Protein AF-A0A3P7J027-F1 (afdb_monomer_lite)

InterPro domains:
  IPR000242 Tyrosine-specific protein phosphatase, PTPase domain [PF00102] (81-120)
  IPR029021 Protein-tyrosine phosphatase-like [SSF52799] (45-123)

Foldseek 3Di:
DCVVPPCDQPDPVSVVVVVVVVVCCVVQPDPDDDPVCVVVVVVQQQDADPVRDGVVRVNVVVVPDQPDVVGDDDDPAWDACDDPPGRRFWIWGWDLDDDPVVVVVCVVQVFDDWDFDDDDSRGTGTTITTGDDDPDD

Radius of gyration: 21.16 Å; chains: 1; bounding box: 53×35×64 Å

Sequence (137 aa):
MRRQREKLVQTVEQYMLCHEAVRQLIRHGITRVHADLFQRYLNYLGEENVNGKTRMQMQYEDLCECHHNPSCTPPTEYITLPGYHRPDEYIVANWAKECSELWQLIWNQNCQTVVLLGTDTRDSLVLLGEQLKSNGR

Secondary structure (DSSP, 8-state):
-TTTSTTSS-SHHHHHHHHHHHHHHHHH------GGGHHHHHHHHH-B-TTS-BHHHHHHHHHH----SSPPPPPSSEEEE--SS-SS-EEEEEESS--HHHHHHHHHTTEEEEEEE---TTS-EEEEEEEPP----

Structure (mmCIF, N/CA/C/O backbone):
data_AF-A0A3P7J027-F1
#
_entry.id   AF-A0A3P7J027-F1
#
loop_
_atom_site.group_PDB
_atom_site.id
_atom_site.type_symbol
_atom_site.label_atom_id
_atom_site.label_alt_id
_atom_site.label_comp_id
_atom_site.label_asym_id
_atom_site.label_entity_id
_atom_site.label_seq_id
_atom_site.pdbx_PDB_ins_code
_atom_site.Cartn_x
_atom_site.Cartn_y
_atom_site.Cartn_z
_atom_site.occupancy
_atom_site.B_iso_or_equiv
_atom_site.auth_seq_id
_atom_site.auth_comp_id
_atom_site.auth_asym_id
_atom_site.auth_atom_id
_atom_site.pdbx_PDB_model_num
ATOM 1 N N . MET A 1 1 ? -7.528 1.484 -34.423 1.00 80.38 1 MET A N 1
ATOM 2 C CA . MET A 1 1 ? -8.570 1.128 -33.436 1.00 80.38 1 MET A CA 1
ATOM 3 C C . MET A 1 1 ? -9.983 1.337 -33.984 1.00 80.38 1 MET A C 1
ATOM 5 O O . MET A 1 1 ? -10.505 0.402 -34.571 1.00 80.38 1 MET A O 1
ATOM 9 N N . ARG A 1 2 ? -10.594 2.534 -33.910 1.00 86.94 2 ARG A N 1
ATOM 10 C CA . ARG A 1 2 ? -12.015 2.717 -34.300 1.00 86.94 2 ARG A CA 1
ATOM 11 C C . ARG A 1 2 ? -12.342 2.479 -35.782 1.00 86.94 2 ARG A C 1
ATOM 13 O O . ARG A 1 2 ? -13.466 2.129 -36.097 1.00 86.94 2 ARG A O 1
ATOM 20 N N . ARG A 1 3 ? -11.351 2.593 -36.677 1.00 86.19 3 ARG A N 1
ATOM 21 C CA . ARG A 1 3 ? -11.491 2.219 -38.101 1.00 86.19 3 ARG A CA 1
ATOM 22 C C . ARG A 1 3 ? -11.659 0.707 -38.327 1.00 86.19 3 ARG A C 1
ATOM 24 O O . ARG A 1 3 ? -12.124 0.319 -39.382 1.00 86.19 3 ARG A O 1
ATOM 31 N N . GLN A 1 4 ? -11.242 -0.128 -37.371 1.00 87.50 4 GLN A N 1
ATOM 32 C CA . GLN A 1 4 ? -11.300 -1.596 -37.462 1.00 87.50 4 GLN A CA 1
ATOM 33 C C . GLN A 1 4 ? -12.437 -2.189 -36.616 1.00 87.50 4 GLN A C 1
ATOM 35 O O . GLN A 1 4 ? -12.935 -3.263 -36.930 1.00 87.50 4 GLN A O 1
ATOM 40 N N . ARG A 1 5 ? -12.847 -1.501 -35.541 1.00 90.06 5 ARG A N 1
ATOM 41 C CA . ARG A 1 5 ? -13.975 -1.892 -34.690 1.00 90.06 5 ARG A CA 1
ATOM 42 C C . ARG A 1 5 ? -14.666 -0.651 -34.147 1.00 90.06 5 ARG A C 1
ATOM 44 O O . ARG A 1 5 ? -14.055 0.132 -33.415 1.00 90.06 5 ARG A O 1
ATOM 51 N N . GLU A 1 6 ? -15.935 -0.487 -34.494 1.00 87.69 6 GLU A N 1
ATOM 52 C CA . GLU A 1 6 ? -16.731 0.631 -34.002 1.00 87.69 6 GLU A CA 1
ATOM 53 C C . GLU A 1 6 ? -16.868 0.602 -32.475 1.00 87.69 6 GLU A C 1
ATOM 55 O O . GLU A 1 6 ? -16.863 -0.456 -31.842 1.00 87.69 6 GLU A O 1
ATOM 60 N N . LYS A 1 7 ? -16.994 1.797 -31.885 1.00 85.25 7 LYS A N 1
ATOM 61 C CA . LYS A 1 7 ? -17.244 2.008 -30.451 1.00 85.25 7 LYS A CA 1
ATOM 62 C C . LYS A 1 7 ? -16.189 1.397 -29.509 1.00 85.25 7 LYS A C 1
ATOM 64 O O . LYS A 1 7 ? -16.508 0.985 -28.398 1.00 85.25 7 LYS A O 1
ATOM 69 N N . LEU A 1 8 ? -14.922 1.350 -29.923 1.00 88.19 8 LEU A N 1
ATOM 70 C CA . LEU A 1 8 ? -13.812 1.042 -29.016 1.00 88.19 8 LEU A CA 1
ATOM 71 C C . LEU A 1 8 ? -13.441 2.289 -28.188 1.00 88.19 8 LEU A C 1
ATOM 73 O O . LEU A 1 8 ? -13.205 3.345 -28.786 1.00 88.19 8 LEU A O 1
ATOM 77 N N . VAL A 1 9 ? -13.391 2.144 -26.851 1.00 88.38 9 VAL A N 1
ATOM 78 C CA . VAL A 1 9 ? -13.248 3.220 -25.838 1.00 88.38 9 VAL A CA 1
ATOM 79 C C . VAL A 1 9 ? -14.358 4.258 -25.997 1.00 88.38 9 VAL A C 1
ATOM 81 O O . VAL A 1 9 ? -14.239 5.174 -26.803 1.00 88.38 9 VAL A O 1
ATOM 84 N N . GLN A 1 10 ? -15.480 4.073 -25.307 1.00 90.69 10 GLN A N 1
ATOM 85 C CA . GLN A 1 10 ? -16.722 4.815 -25.574 1.00 90.69 10 GLN A CA 1
ATOM 86 C C . GLN A 1 10 ? -16.896 6.044 -24.691 1.00 90.69 10 GLN A C 1
ATOM 88 O O . GLN A 1 10 ? -17.590 6.974 -25.094 1.00 90.69 10 GLN A O 1
ATOM 93 N N . THR A 1 11 ? -16.271 6.050 -23.517 1.00 95.38 11 THR A N 1
ATOM 94 C CA . THR A 1 11 ? -16.440 7.121 -22.537 1.00 95.38 11 THR A CA 1
ATOM 95 C C . THR A 1 11 ? -15.142 7.895 -22.343 1.00 95.38 11 THR A C 1
ATOM 97 O O . THR A 1 11 ? -14.048 7.401 -22.645 1.00 95.38 11 THR A O 1
ATOM 100 N N . VAL A 1 12 ? -15.262 9.130 -21.854 1.00 94.44 12 VAL A N 1
ATOM 101 C CA . VAL A 1 12 ? -14.098 9.969 -21.543 1.00 94.44 12 VAL A CA 1
ATOM 102 C C . VAL A 1 12 ? -13.287 9.321 -20.421 1.00 94.44 12 VAL A C 1
ATOM 104 O O . VAL A 1 12 ? -12.064 9.291 -20.495 1.00 94.44 12 VAL A O 1
ATOM 107 N N . GLU A 1 13 ? -13.949 8.699 -19.448 1.00 95.62 13 GLU A N 1
ATOM 108 C CA . GLU A 1 13 ? -13.330 8.006 -18.313 1.00 95.62 13 GLU A CA 1
ATOM 109 C C . GLU A 1 13 ? -12.455 6.840 -18.770 1.00 95.62 13 GLU A C 1
ATOM 111 O O . GLU A 1 13 ? -11.333 6.692 -18.297 1.00 95.62 13 GLU A O 1
ATOM 116 N N . GLN A 1 14 ? -12.915 6.050 -19.743 1.00 94.81 14 GLN A N 1
ATOM 117 C CA . GLN A 1 14 ? -12.108 4.968 -20.313 1.00 94.81 14 GLN A CA 1
ATOM 118 C C . GLN A 1 14 ? -10.866 5.504 -21.033 1.00 94.81 14 GLN A C 1
ATOM 120 O O . GLN A 1 14 ? -9.789 4.920 -20.933 1.00 94.81 14 GLN A O 1
ATOM 125 N N . TYR A 1 15 ? -11.000 6.620 -21.755 1.00 94.75 15 TYR A N 1
ATOM 126 C CA . TYR A 1 15 ? -9.867 7.260 -22.421 1.00 94.75 15 TYR A CA 1
ATOM 127 C C . TYR A 1 15 ? -8.858 7.814 -21.405 1.00 94.75 15 TYR A C 1
ATOM 129 O O . TYR A 1 15 ? -7.656 7.586 -21.557 1.00 94.75 15 TYR A O 1
ATOM 137 N N . MET A 1 16 ? -9.342 8.473 -20.347 1.00 94.69 16 MET A N 1
ATOM 138 C CA . MET A 1 16 ? -8.519 8.954 -19.233 1.00 94.69 16 MET A CA 1
ATOM 139 C C . MET A 1 16 ? -7.790 7.800 -18.540 1.00 94.69 16 MET A C 1
ATOM 141 O O . MET A 1 16 ? -6.585 7.896 -18.328 1.00 94.69 16 MET A O 1
ATOM 145 N N . LEU A 1 17 ? -8.476 6.682 -18.280 1.00 95.25 17 LEU A N 1
ATOM 146 C CA . LEU A 1 17 ? -7.880 5.487 -17.676 1.00 95.25 17 LEU A CA 1
ATOM 147 C C . LEU A 1 17 ? -6.724 4.930 -18.516 1.00 95.25 17 LEU A C 1
ATOM 149 O O . LEU A 1 17 ? -5.683 4.575 -17.969 1.00 95.25 17 LEU A O 1
ATOM 153 N N . CYS A 1 18 ? -6.873 4.865 -19.843 1.00 96.38 18 CYS A N 1
ATOM 154 C CA . CYS A 1 18 ? -5.792 4.406 -20.717 1.00 96.38 18 CYS A CA 1
ATOM 155 C C . CYS A 1 18 ? -4.561 5.319 -20.647 1.00 96.38 18 CYS A C 1
ATOM 157 O O . CYS A 1 18 ? -3.438 4.821 -20.569 1.00 96.38 18 CYS A O 1
ATOM 159 N N . HIS A 1 19 ? -4.762 6.640 -20.675 1.00 95.62 19 HIS A N 1
ATOM 160 C CA . HIS A 1 19 ? -3.663 7.603 -20.548 1.00 95.62 19 HIS A CA 1
ATOM 161 C C . HIS A 1 19 ? -2.983 7.510 -19.187 1.00 95.62 19 HIS A C 1
ATOM 163 O O . HIS A 1 19 ? -1.756 7.488 -19.125 1.00 95.62 19 HIS A O 1
ATOM 169 N N . GLU A 1 20 ? -3.764 7.381 -18.117 1.00 94.00 20 GLU A N 1
ATOM 170 C CA . GLU A 1 20 ? -3.237 7.265 -16.761 1.00 94.00 20 GLU A CA 1
ATOM 171 C C . GLU A 1 20 ? -2.428 5.976 -16.569 1.00 94.00 20 GLU A C 1
ATOM 173 O O . GLU A 1 20 ? -1.316 6.026 -16.048 1.00 94.00 20 GLU A O 1
ATOM 178 N N . ALA A 1 21 ? -2.908 4.840 -17.084 1.00 94.69 21 ALA A N 1
ATOM 179 C CA . ALA A 1 21 ? -2.167 3.579 -17.037 1.00 94.69 21 ALA A CA 1
ATOM 180 C C . ALA A 1 21 ? -0.813 3.667 -17.769 1.00 94.69 21 ALA A C 1
ATOM 182 O O . ALA A 1 21 ? 0.205 3.196 -17.260 1.00 94.69 21 ALA A O 1
ATOM 183 N N . VAL A 1 22 ? -0.774 4.302 -18.948 1.00 96.06 22 VAL A N 1
ATOM 184 C CA . VAL A 1 22 ? 0.479 4.514 -19.696 1.00 96.06 22 VAL A CA 1
ATOM 185 C C . VAL A 1 22 ? 1.406 5.472 -18.947 1.00 96.06 22 VAL A C 1
ATOM 187 O O . VAL A 1 22 ? 2.603 5.205 -18.845 1.00 96.06 22 VAL A O 1
ATOM 190 N N . ARG A 1 23 ? 0.867 6.562 -18.389 1.00 93.38 23 ARG A N 1
ATOM 191 C CA . ARG A 1 23 ? 1.631 7.532 -17.596 1.00 93.38 23 ARG A CA 1
ATOM 192 C C . ARG A 1 23 ? 2.278 6.869 -1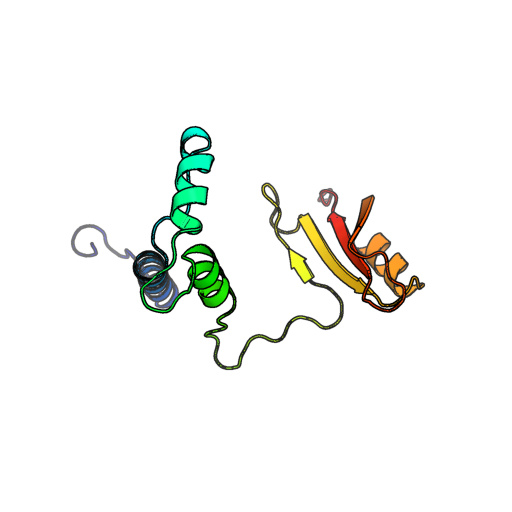6.377 1.00 93.38 23 ARG A C 1
ATOM 194 O O . ARG A 1 23 ? 3.467 7.081 -16.147 1.00 93.38 23 ARG A O 1
ATOM 201 N N . GLN A 1 24 ? 1.532 6.038 -15.647 1.00 91.31 24 GLN A N 1
ATOM 202 C CA . GLN A 1 24 ? 2.049 5.281 -14.503 1.00 91.31 24 GLN A CA 1
ATOM 203 C C . GLN A 1 24 ? 3.131 4.280 -14.919 1.00 91.31 24 GLN A C 1
ATOM 205 O O . GLN A 1 24 ? 4.172 4.213 -14.270 1.00 91.31 24 GLN A O 1
ATOM 210 N N . LEU A 1 25 ? 2.945 3.554 -16.027 1.00 94.25 25 LEU A N 1
ATOM 211 C CA . LEU A 1 25 ? 3.959 2.616 -16.518 1.00 94.25 25 LEU A CA 1
ATOM 212 C C . LEU A 1 25 ? 5.262 3.325 -16.917 1.00 94.25 25 LEU A C 1
ATOM 214 O O . LEU A 1 25 ? 6.342 2.821 -16.621 1.00 94.25 25 LEU A O 1
ATOM 218 N N . ILE A 1 26 ? 5.175 4.490 -17.569 1.00 94.12 26 ILE A N 1
ATOM 219 C CA . ILE A 1 26 ? 6.355 5.294 -17.927 1.00 94.12 26 ILE A CA 1
ATOM 220 C C . ILE A 1 26 ? 7.059 5.816 -16.671 1.00 94.12 26 ILE A C 1
ATOM 222 O O . ILE A 1 26 ? 8.287 5.807 -16.619 1.00 94.12 26 ILE A O 1
ATOM 226 N N . ARG A 1 27 ? 6.295 6.272 -15.671 1.00 89.38 27 ARG A N 1
ATOM 227 C CA . ARG A 1 27 ? 6.844 6.852 -14.440 1.00 89.38 27 ARG A CA 1
ATOM 228 C C . ARG A 1 27 ? 7.506 5.804 -13.542 1.00 89.38 27 ARG A C 1
ATOM 230 O O . ARG A 1 27 ? 8.632 6.016 -13.108 1.00 89.38 27 ARG A O 1
ATOM 237 N N . HIS A 1 28 ? 6.822 4.694 -13.277 1.00 89.38 28 HIS A N 1
ATOM 238 C CA . HIS A 1 28 ? 7.227 3.724 -12.252 1.00 89.38 28 HIS A CA 1
ATOM 239 C C . HIS A 1 28 ? 7.918 2.476 -12.828 1.00 89.38 28 HIS A C 1
ATOM 241 O O . HIS A 1 28 ? 8.609 1.756 -12.107 1.00 89.38 28 HIS A O 1
ATOM 247 N N . GLY A 1 29 ? 7.754 2.203 -14.125 1.00 91.62 29 GLY A N 1
ATOM 248 C CA . GLY A 1 29 ? 8.272 0.993 -14.757 1.00 91.62 29 GLY A CA 1
ATOM 249 C C . GLY A 1 29 ? 7.613 -0.292 -14.239 1.00 91.62 29 GLY A C 1
ATOM 250 O O . GLY A 1 29 ? 6.502 -0.288 -13.711 1.00 91.62 29 GLY A O 1
ATOM 251 N N . ILE A 1 30 ? 8.300 -1.426 -14.419 1.00 92.50 30 ILE A N 1
ATOM 252 C CA . ILE A 1 30 ? 7.855 -2.740 -13.934 1.00 92.50 30 ILE A CA 1
ATOM 253 C C . ILE A 1 30 ? 8.630 -3.075 -12.660 1.00 92.50 30 ILE A C 1
ATOM 255 O O . ILE A 1 30 ? 9.816 -3.391 -12.715 1.00 92.50 30 ILE A O 1
ATOM 259 N N . THR A 1 31 ? 7.943 -3.051 -11.519 1.00 91.88 31 THR A N 1
ATOM 260 C CA . THR A 1 31 ? 8.523 -3.335 -10.192 1.00 91.88 31 THR A CA 1
ATOM 261 C C . THR A 1 31 ? 8.245 -4.757 -9.696 1.00 91.88 31 THR A C 1
ATOM 263 O O . THR A 1 31 ? 8.693 -5.145 -8.619 1.00 91.88 31 THR A O 1
ATOM 266 N N . ARG A 1 32 ? 7.529 -5.574 -10.481 1.00 93.81 32 ARG A N 1
ATOM 267 C CA . ARG A 1 32 ? 7.281 -6.987 -10.168 1.00 93.81 32 ARG A CA 1
ATOM 268 C C . ARG A 1 32 ? 8.517 -7.822 -10.494 1.00 93.81 32 ARG A C 1
ATOM 270 O O . ARG A 1 32 ? 8.905 -7.932 -11.655 1.00 93.81 32 ARG A O 1
ATOM 277 N N . VAL A 1 33 ? 9.078 -8.470 -9.478 1.00 95.56 33 VAL A N 1
ATOM 278 C CA . VAL A 1 33 ? 10.303 -9.273 -9.590 1.00 95.56 33 VAL A CA 1
ATOM 279 C C . VAL A 1 33 ? 10.003 -10.737 -9.274 1.00 95.56 33 VAL A C 1
ATOM 281 O O . VAL A 1 33 ? 9.254 -11.040 -8.348 1.00 95.56 33 VAL A O 1
ATOM 284 N N . HIS A 1 34 ? 10.562 -11.655 -10.068 1.00 97.31 34 HIS A N 1
ATOM 285 C CA . HIS A 1 34 ? 10.477 -13.091 -9.793 1.00 97.31 34 HIS A CA 1
ATOM 286 C C . HIS A 1 34 ? 11.307 -13.449 -8.552 1.00 97.31 34 HIS A C 1
ATOM 288 O O . HIS A 1 34 ? 12.375 -12.872 -8.349 1.00 97.31 34 HIS A O 1
ATOM 294 N N . ALA A 1 35 ? 10.858 -14.422 -7.755 1.00 97.38 35 ALA A N 1
ATOM 295 C CA . ALA A 1 35 ? 11.504 -14.786 -6.489 1.00 97.38 35 ALA A CA 1
ATOM 296 C C . ALA A 1 35 ? 13.005 -15.103 -6.650 1.00 97.38 35 ALA A C 1
ATOM 298 O O . ALA A 1 35 ? 13.824 -14.630 -5.865 1.00 97.38 35 ALA A O 1
ATOM 299 N N . ASP A 1 36 ? 13.379 -15.792 -7.729 1.00 98.19 36 ASP A N 1
ATOM 300 C CA . ASP A 1 36 ? 14.776 -16.156 -8.024 1.00 98.19 36 ASP A CA 1
ATOM 301 C C . ASP A 1 36 ? 15.706 -14.948 -8.224 1.00 98.19 36 ASP A C 1
ATOM 303 O O . ASP A 1 36 ? 16.920 -15.049 -8.058 1.00 98.19 36 ASP A O 1
ATOM 307 N N . LEU A 1 37 ? 15.151 -13.790 -8.590 1.00 97.38 37 LEU A N 1
ATOM 308 C CA . LEU A 1 37 ? 15.905 -12.559 -8.829 1.00 97.38 37 LEU A CA 1
ATOM 309 C C . LEU A 1 37 ? 15.885 -11.611 -7.627 1.00 97.38 37 LEU A C 1
ATOM 311 O O . LEU A 1 37 ? 16.514 -10.554 -7.681 1.00 97.38 37 LEU A O 1
ATOM 315 N N . PHE A 1 38 ? 15.192 -11.971 -6.543 1.00 95.88 38 PHE A N 1
ATOM 316 C CA . PHE A 1 38 ? 14.924 -11.065 -5.430 1.00 95.88 38 PHE A CA 1
ATOM 317 C C . PHE A 1 38 ? 16.203 -10.531 -4.773 1.00 95.88 38 PHE A C 1
ATOM 319 O O . PHE A 1 38 ? 16.350 -9.323 -4.613 1.00 95.88 38 PHE A O 1
ATOM 326 N N . GLN A 1 39 ? 17.174 -11.403 -4.484 1.00 97.38 39 GLN A N 1
ATOM 327 C CA . GLN A 1 39 ? 18.454 -10.999 -3.881 1.00 97.38 39 GLN A CA 1
ATOM 328 C C . GLN A 1 39 ? 19.231 -10.021 -4.769 1.00 97.38 39 GLN A C 1
ATOM 330 O O . GLN A 1 39 ? 19.730 -8.996 -4.308 1.00 97.38 39 GLN A O 1
ATOM 335 N N . ARG A 1 40 ? 19.285 -10.298 -6.076 1.00 97.25 40 ARG A N 1
ATOM 336 C CA . ARG A 1 40 ? 19.935 -9.406 -7.042 1.00 97.25 40 ARG A CA 1
ATOM 337 C C . ARG A 1 40 ? 19.232 -8.050 -7.107 1.00 97.25 40 ARG A C 1
ATOM 339 O O . ARG A 1 40 ? 19.900 -7.025 -7.208 1.00 97.25 40 ARG A O 1
ATOM 346 N N . TYR A 1 41 ? 17.904 -8.051 -7.051 1.00 95.81 41 TYR A N 1
ATOM 347 C CA . TYR A 1 41 ? 17.114 -6.828 -7.059 1.00 95.81 41 TYR A CA 1
ATOM 348 C C . TYR A 1 41 ? 17.311 -6.000 -5.784 1.00 95.81 41 TYR A C 1
ATOM 350 O O . TYR A 1 41 ? 17.444 -4.786 -5.885 1.00 95.81 41 TYR A O 1
ATOM 358 N N . LEU A 1 42 ? 17.419 -6.628 -4.608 1.00 96.06 42 LEU A N 1
ATOM 359 C CA . LEU A 1 42 ? 17.734 -5.921 -3.361 1.00 96.06 42 LEU A CA 1
ATOM 360 C C . LEU A 1 42 ? 19.099 -5.230 -3.414 1.00 96.06 42 LEU A C 1
ATOM 362 O O . LEU A 1 42 ? 19.195 -4.061 -3.047 1.00 96.06 42 LEU A O 1
ATOM 366 N N . ASN A 1 43 ? 20.128 -5.908 -3.931 1.00 97.38 43 ASN A N 1
ATOM 367 C CA . ASN A 1 43 ? 21.448 -5.295 -4.113 1.00 97.38 43 ASN A CA 1
ATOM 368 C C . ASN A 1 43 ? 21.373 -4.085 -5.050 1.00 97.38 43 ASN A C 1
ATOM 370 O O . ASN A 1 43 ? 21.872 -3.018 -4.714 1.00 97.38 43 ASN A O 1
ATOM 374 N N . TYR A 1 44 ? 20.679 -4.232 -6.183 1.00 95.00 44 TYR A N 1
ATOM 375 C CA . TYR A 1 44 ? 20.421 -3.126 -7.107 1.00 95.00 44 TYR A CA 1
ATOM 376 C C . TYR A 1 44 ? 19.683 -1.962 -6.427 1.00 95.00 44 TYR A C 1
ATOM 378 O O . TYR A 1 44 ? 20.020 -0.802 -6.653 1.00 95.00 44 TYR A O 1
ATOM 386 N N . LEU A 1 45 ? 18.689 -2.254 -5.581 1.00 95.88 45 LEU A N 1
ATOM 387 C CA . LEU A 1 45 ? 17.934 -1.235 -4.857 1.00 95.88 45 LEU A CA 1
ATOM 388 C C . LEU A 1 45 ? 18.774 -0.471 -3.824 1.00 95.88 45 LEU A C 1
ATOM 390 O O . LEU A 1 45 ? 18.472 0.694 -3.552 1.00 95.88 45 LEU A O 1
ATOM 394 N N . GLY A 1 46 ? 19.800 -1.118 -3.270 1.00 96.94 46 GLY A N 1
ATOM 395 C CA . GLY A 1 46 ? 20.734 -0.537 -2.308 1.00 96.94 46 GLY A CA 1
ATOM 396 C C . GLY A 1 46 ? 21.816 0.351 -2.924 1.00 96.94 46 GLY A C 1
ATOM 397 O O . GLY A 1 46 ? 22.482 1.071 -2.189 1.00 96.94 46 GLY A O 1
ATOM 398 N N . GLU A 1 47 ? 21.992 0.341 -4.248 1.00 96.56 47 GLU A N 1
ATOM 399 C CA . GLU A 1 47 ? 22.951 1.223 -4.918 1.00 96.56 47 GLU A CA 1
ATOM 400 C C . GLU A 1 47 ? 22.506 2.689 -4.837 1.00 96.56 47 GLU A C 1
ATOM 402 O O . GLU A 1 47 ? 21.355 3.032 -5.135 1.00 96.56 47 GLU A O 1
ATOM 407 N N . GLU A 1 48 ? 23.438 3.564 -4.469 1.00 96.56 48 GLU A N 1
ATOM 408 C CA . GLU A 1 48 ? 23.221 5.006 -4.422 1.00 96.56 48 GLU A CA 1
ATOM 409 C C . GLU A 1 48 ? 23.355 5.650 -5.804 1.00 96.56 48 GLU A C 1
ATOM 411 O O . GLU A 1 48 ? 24.157 5.248 -6.651 1.00 96.56 48 GLU A O 1
ATOM 416 N N . ASN A 1 49 ? 22.553 6.686 -6.033 1.00 91.50 49 ASN A N 1
ATOM 417 C CA . ASN A 1 49 ? 22.701 7.571 -7.179 1.00 91.50 49 ASN A CA 1
ATOM 418 C C . ASN A 1 49 ? 23.719 8.695 -6.893 1.00 91.50 49 ASN A C 1
ATOM 420 O O . ASN A 1 49 ? 24.263 8.819 -5.800 1.00 91.50 49 ASN A O 1
ATOM 424 N N . VAL A 1 50 ? 23.926 9.580 -7.873 1.00 90.94 50 VAL A N 1
ATOM 425 C CA . VAL A 1 50 ? 24.825 10.747 -7.749 1.00 90.94 50 VAL A CA 1
ATOM 426 C C . VAL A 1 50 ? 24.443 11.729 -6.631 1.00 90.94 50 VAL A C 1
ATOM 428 O O . VAL A 1 50 ? 25.273 12.531 -6.220 1.00 90.94 50 VAL A O 1
ATOM 431 N N . ASN A 1 51 ? 23.208 11.660 -6.132 1.00 92.38 51 ASN A N 1
ATOM 432 C CA . ASN A 1 51 ? 22.694 12.493 -5.046 1.00 92.38 51 ASN A CA 1
ATOM 433 C C . ASN A 1 51 ? 22.750 11.772 -3.682 1.00 92.38 51 ASN A C 1
ATOM 435 O O . ASN A 1 51 ? 22.165 12.268 -2.720 1.00 92.38 51 ASN A O 1
ATOM 439 N N . GLY A 1 52 ? 23.387 10.596 -3.599 1.00 95.12 52 GLY A N 1
ATOM 440 C CA . GLY A 1 52 ? 23.498 9.792 -2.375 1.00 95.12 52 GLY A CA 1
ATOM 441 C C . GLY A 1 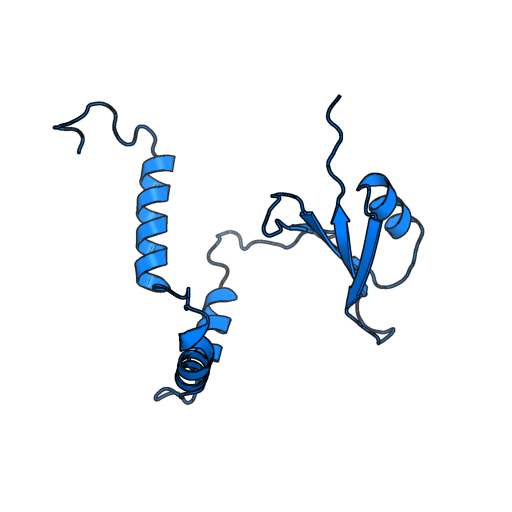52 ? 22.205 9.087 -1.951 1.00 95.12 52 GLY A C 1
ATOM 442 O O . GLY A 1 52 ? 22.137 8.543 -0.854 1.00 95.12 52 GL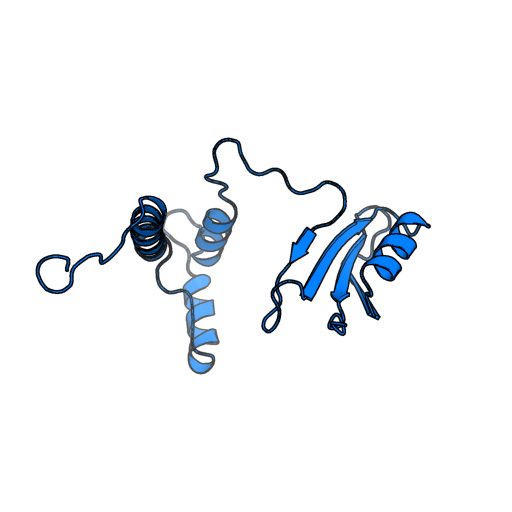Y A O 1
ATOM 443 N N . LYS A 1 53 ? 21.155 9.092 -2.785 1.00 96.69 53 LYS A N 1
ATOM 444 C CA . LYS A 1 53 ? 19.914 8.359 -2.494 1.00 96.69 53 LYS A CA 1
ATOM 445 C C . LYS A 1 53 ? 19.978 6.964 -3.086 1.00 96.69 53 LYS A C 1
ATOM 447 O O . LYS A 1 53 ? 20.281 6.805 -4.272 1.00 96.69 53 LYS A O 1
ATOM 452 N N . THR A 1 54 ? 19.605 5.966 -2.292 1.00 97.44 54 THR A N 1
ATOM 453 C CA . THR A 1 54 ? 19.407 4.605 -2.800 1.00 97.44 54 THR A CA 1
ATOM 454 C C . THR A 1 54 ? 18.204 4.557 -3.738 1.00 97.44 54 THR A C 1
ATOM 456 O O . THR A 1 54 ? 17.278 5.374 -3.651 1.00 97.44 54 THR A O 1
ATOM 459 N N . ARG A 1 55 ? 18.166 3.577 -4.645 1.00 94.56 55 ARG A N 1
ATOM 460 C CA . ARG A 1 55 ? 16.981 3.385 -5.500 1.00 94.56 55 ARG A CA 1
ATOM 461 C C . ARG A 1 55 ? 15.747 3.002 -4.696 1.00 94.56 55 ARG A C 1
ATOM 463 O O . ARG A 1 55 ? 14.650 3.410 -5.065 1.00 94.56 55 ARG A O 1
ATOM 470 N N . MET A 1 56 ? 15.927 2.279 -3.590 1.00 95.69 56 MET A N 1
ATOM 471 C CA . MET A 1 56 ? 14.845 1.998 -2.647 1.00 95.69 56 MET A CA 1
ATOM 472 C C . MET A 1 56 ? 14.243 3.286 -2.078 1.00 95.69 56 MET A C 1
ATOM 474 O O . MET A 1 56 ? 13.026 3.440 -2.086 1.00 95.69 56 MET A O 1
ATOM 478 N N . GLN A 1 57 ? 15.086 4.228 -1.643 1.00 95.69 57 GLN A N 1
ATOM 479 C CA . GLN A 1 57 ? 14.625 5.518 -1.134 1.00 95.69 57 GLN A CA 1
ATOM 480 C C . GLN A 1 57 ? 13.853 6.296 -2.202 1.00 95.69 57 GLN A C 1
ATOM 482 O O . GLN A 1 57 ? 12.783 6.820 -1.914 1.00 95.69 57 GLN A O 1
ATOM 487 N N . MET A 1 58 ? 14.356 6.332 -3.438 1.00 92.62 58 MET A N 1
ATOM 488 C CA . MET A 1 58 ? 13.652 7.000 -4.537 1.00 92.62 58 MET A CA 1
ATOM 489 C C . MET A 1 58 ? 12.272 6.380 -4.805 1.00 92.62 58 MET A C 1
ATOM 491 O O . MET A 1 58 ? 11.310 7.116 -4.994 1.00 92.62 58 MET A O 1
ATOM 495 N N . GLN A 1 59 ? 12.159 5.045 -4.790 1.00 92.56 59 GLN A N 1
ATOM 496 C CA . GLN A 1 59 ? 10.866 4.363 -4.945 1.00 92.56 59 GLN A CA 1
ATOM 497 C C . GLN A 1 59 ? 9.910 4.678 -3.789 1.00 92.56 59 GLN A C 1
ATOM 499 O O . GLN A 1 59 ? 8.725 4.892 -4.019 1.00 92.56 59 GLN A O 1
ATOM 504 N N . TYR A 1 60 ? 10.414 4.722 -2.554 1.00 94.00 60 TYR A N 1
ATOM 505 C CA . TYR A 1 60 ? 9.606 5.069 -1.387 1.00 94.00 60 TYR A CA 1
ATOM 506 C C . TYR A 1 60 ? 9.078 6.506 -1.455 1.00 94.00 60 TYR A C 1
ATOM 508 O O . TYR A 1 60 ? 7.890 6.734 -1.251 1.00 94.00 60 TYR A O 1
ATOM 516 N N . GLU A 1 61 ? 9.942 7.469 -1.775 1.00 92.62 61 GLU A N 1
ATOM 517 C CA . GLU A 1 61 ? 9.552 8.879 -1.877 1.00 92.62 61 GLU A CA 1
ATOM 518 C C . GLU A 1 61 ? 8.470 9.085 -2.944 1.00 92.62 61 GLU A C 1
ATOM 520 O O . GLU A 1 61 ? 7.475 9.754 -2.676 1.00 92.62 61 GLU A O 1
ATOM 525 N N . ASP A 1 62 ? 8.611 8.435 -4.100 1.00 89.50 62 ASP A N 1
ATOM 526 C CA . ASP A 1 62 ? 7.630 8.476 -5.189 1.00 89.50 62 ASP A CA 1
ATOM 527 C C . ASP A 1 62 ? 6.264 7.877 -4.785 1.00 89.50 62 ASP A C 1
ATOM 529 O O . ASP A 1 62 ? 5.225 8.393 -5.195 1.00 89.50 62 ASP A O 1
ATOM 533 N N . LEU A 1 63 ? 6.236 6.850 -3.921 1.00 89.75 63 LEU A N 1
ATOM 534 C CA . LEU A 1 63 ? 4.990 6.300 -3.357 1.00 89.75 63 LEU A CA 1
ATOM 535 C C . LEU A 1 63 ? 4.294 7.262 -2.384 1.00 89.75 63 LEU A C 1
ATOM 537 O O . LEU A 1 63 ? 3.069 7.235 -2.266 1.00 89.75 63 LEU A O 1
ATOM 541 N N . CYS A 1 64 ? 5.053 8.093 -1.668 1.00 89.12 64 CYS A N 1
ATOM 542 C CA . CYS A 1 64 ? 4.500 9.045 -0.706 1.00 89.12 64 CYS A CA 1
ATOM 543 C C . CYS A 1 64 ? 3.873 10.283 -1.368 1.00 89.12 64 CYS A C 1
ATOM 545 O O . CYS A 1 64 ? 3.169 11.045 -0.700 1.00 89.12 64 CYS A O 1
ATOM 547 N N . GLU A 1 65 ? 4.111 10.513 -2.659 1.00 87.75 65 GLU A N 1
ATOM 548 C CA . GLU A 1 65 ? 3.603 11.691 -3.356 1.00 87.75 65 GLU A CA 1
ATOM 549 C C . GLU A 1 65 ? 2.100 11.584 -3.675 1.00 87.75 65 GLU A C 1
ATOM 551 O O . GLU A 1 65 ? 1.660 10.901 -4.606 1.00 87.75 65 GLU A O 1
ATOM 556 N N . CYS A 1 66 ? 1.284 12.349 -2.946 1.00 86.06 66 CYS A N 1
ATOM 557 C CA . CYS A 1 66 ? -0.127 12.545 -3.270 1.00 86.06 66 CYS A CA 1
ATOM 558 C C . CYS A 1 66 ? -0.278 13.617 -4.359 1.00 86.06 66 CYS A C 1
ATOM 560 O O . CYS A 1 66 ? -0.085 14.805 -4.114 1.00 86.06 66 CYS A O 1
ATOM 562 N N . HIS A 1 67 ? -0.665 13.197 -5.562 1.00 83.50 67 HIS A N 1
ATOM 563 C CA . HIS A 1 67 ? -0.872 14.094 -6.706 1.00 83.50 67 HIS A CA 1
ATOM 564 C C . HIS A 1 67 ? -2.325 14.569 -6.859 1.00 83.50 67 HIS A C 1
ATOM 566 O O . HIS A 1 67 ? -2.665 15.229 -7.843 1.00 83.50 67 HIS A O 1
ATOM 572 N N . HIS A 1 68 ? -3.201 14.213 -5.919 1.00 85.06 68 HIS A N 1
ATOM 573 C CA . HIS A 1 68 ? -4.596 14.630 -5.948 1.00 85.06 68 HIS A CA 1
ATOM 574 C C . HIS A 1 68 ? -4.723 16.105 -5.563 1.00 85.06 68 HIS A C 1
ATOM 576 O O . HIS A 1 68 ? -4.029 16.596 -4.673 1.00 85.06 68 HIS A O 1
ATOM 582 N N . ASN A 1 69 ? -5.630 16.813 -6.234 1.00 84.44 69 ASN A N 1
ATOM 583 C CA . ASN A 1 69 ? -5.982 18.186 -5.899 1.00 84.44 69 ASN A CA 1
ATOM 584 C C . ASN A 1 69 ? -7.515 18.305 -5.785 1.00 84.44 69 ASN A C 1
ATOM 586 O O . ASN A 1 69 ? -8.186 18.222 -6.818 1.00 84.44 69 ASN A O 1
ATOM 590 N N . PRO A 1 70 ? -8.076 18.487 -4.570 1.00 86.38 70 PRO A N 1
ATOM 591 C CA . PRO A 1 70 ? -7.376 18.636 -3.286 1.00 86.38 70 PRO A CA 1
ATOM 592 C C . PRO A 1 70 ? -6.660 17.350 -2.837 1.00 86.38 70 PRO A C 1
ATOM 594 O O . PRO A 1 70 ? -7.007 16.253 -3.273 1.00 86.38 70 PRO A O 1
ATOM 597 N N . SER A 1 71 ? -5.652 17.499 -1.969 1.00 85.81 71 SER A N 1
ATOM 598 C CA . SER A 1 71 ? -4.899 16.360 -1.427 1.00 85.81 71 SER A CA 1
ATOM 599 C C . SER A 1 71 ? -5.823 15.404 -0.675 1.00 85.81 71 SER A C 1
ATOM 601 O O . SER A 1 71 ? -6.731 15.835 0.038 1.00 85.81 71 SER A O 1
ATOM 603 N N . CYS A 1 72 ? -5.576 14.103 -0.813 1.00 85.44 72 CYS A N 1
ATOM 604 C CA . CYS A 1 72 ? -6.290 13.086 -0.057 1.00 85.44 72 CYS A CA 1
ATOM 605 C C . CYS A 1 72 ? -6.076 13.262 1.449 1.00 85.44 72 CYS A C 1
ATOM 607 O O . CYS A 1 72 ? -4.948 13.376 1.925 1.00 85.44 72 CYS A O 1
ATOM 609 N N . THR A 1 73 ? -7.171 13.208 2.200 1.00 81.62 73 THR A N 1
ATOM 610 C CA . THR A 1 73 ? -7.161 13.113 3.660 1.00 81.62 73 THR A CA 1
ATOM 611 C C . THR A 1 73 ? -7.481 11.676 4.065 1.00 81.62 73 THR A C 1
ATOM 613 O O . THR A 1 73 ? -8.506 11.157 3.610 1.00 81.62 73 THR A O 1
ATOM 616 N N . PRO A 1 74 ? -6.655 11.014 4.896 1.00 76.81 74 PRO A N 1
ATOM 617 C CA . PRO A 1 74 ? -7.013 9.704 5.417 1.00 76.81 74 PRO A CA 1
ATOM 618 C C . PRO A 1 74 ? -8.284 9.810 6.284 1.00 76.81 74 PRO A C 1
ATOM 620 O O . PRO A 1 74 ? -8.471 10.822 6.967 1.00 76.81 74 PRO A O 1
ATOM 623 N N . PRO A 1 75 ? -9.165 8.797 6.266 1.00 79.81 75 PRO A N 1
ATOM 624 C CA . PRO A 1 75 ? -10.305 8.711 7.174 1.00 79.81 75 PRO A CA 1
ATOM 625 C C . PRO A 1 75 ? -9.895 8.763 8.649 1.00 79.81 75 PRO A C 1
ATOM 627 O O . PRO A 1 75 ? -8.859 8.228 9.036 1.00 79.81 75 PRO A O 1
ATOM 630 N N . THR A 1 76 ? -10.732 9.398 9.472 1.00 74.88 76 THR A N 1
ATOM 631 C CA . THR A 1 76 ? -10.434 9.679 10.886 1.00 74.88 76 THR A CA 1
ATOM 632 C C . THR A 1 76 ? -10.598 8.466 11.807 1.00 74.88 76 THR A C 1
ATOM 634 O O . THR A 1 76 ? -10.006 8.444 12.879 1.00 74.88 76 THR A O 1
ATOM 637 N N . GLU A 1 77 ? -11.403 7.473 11.420 1.00 81.56 77 GLU A N 1
ATOM 638 C CA . GLU A 1 77 ? -11.708 6.309 12.267 1.00 81.56 77 GLU A CA 1
ATOM 639 C C . GLU A 1 77 ? -10.900 5.074 11.850 1.00 81.56 77 GLU A C 1
ATOM 641 O O . GLU A 1 77 ? -10.014 4.612 12.569 1.00 81.56 77 GLU A O 1
ATOM 646 N N . TYR A 1 78 ? -11.213 4.535 10.672 1.00 87.31 78 TYR A N 1
ATOM 647 C CA . TYR A 1 78 ? -10.564 3.366 10.099 1.00 87.31 78 TYR A CA 1
ATOM 648 C C . TYR A 1 78 ? -10.628 3.409 8.572 1.00 87.31 78 TYR A C 1
ATOM 650 O O . TYR A 1 78 ? -11.436 4.131 7.983 1.00 87.31 78 TYR A O 1
ATOM 658 N N . ILE A 1 79 ? -9.780 2.609 7.935 1.00 88.94 79 ILE A N 1
ATOM 659 C CA . ILE A 1 79 ? -9.805 2.352 6.496 1.00 88.94 79 ILE A CA 1
ATOM 660 C C . ILE A 1 79 ? -9.999 0.864 6.241 1.00 88.94 79 ILE A C 1
ATOM 662 O O . ILE A 1 79 ? -9.435 0.034 6.952 1.00 88.94 79 ILE A O 1
ATOM 666 N N . THR A 1 80 ? -10.765 0.529 5.208 1.00 89.12 80 THR A N 1
ATOM 667 C CA . THR A 1 80 ? -10.826 -0.834 4.675 1.00 89.12 80 THR A CA 1
ATOM 668 C C . THR A 1 80 ? -9.821 -0.958 3.539 1.00 89.12 80 THR A C 1
ATOM 670 O O . THR A 1 80 ? -9.769 -0.101 2.655 1.00 89.12 80 THR A O 1
ATOM 673 N N . LEU A 1 81 ? -9.005 -2.005 3.579 1.00 90.31 81 LEU A N 1
ATOM 674 C CA . LEU A 1 81 ? -7.998 -2.313 2.580 1.00 90.31 81 LEU A CA 1
ATOM 675 C C . LEU A 1 81 ? -8.274 -3.671 1.921 1.00 90.31 81 LEU A C 1
ATOM 677 O O . LEU A 1 81 ? -8.675 -4.628 2.597 1.00 90.31 81 LEU A O 1
ATOM 681 N N . PRO A 1 82 ? -7.991 -3.785 0.614 1.00 91.50 82 PRO A N 1
ATOM 682 C CA . PRO A 1 82 ? -8.009 -5.065 -0.065 1.00 91.50 82 PRO A CA 1
ATOM 683 C C . PRO A 1 82 ? -6.864 -5.940 0.426 1.00 91.50 82 PRO A C 1
ATOM 685 O O . PRO A 1 82 ? -5.751 -5.468 0.672 1.00 91.50 82 PRO A O 1
ATOM 688 N N . GLY A 1 83 ? -7.130 -7.234 0.514 1.00 90.56 83 GLY A N 1
ATOM 689 C CA . GLY A 1 83 ? -6.081 -8.232 0.580 1.00 90.56 83 GLY A CA 1
ATOM 690 C C . GLY A 1 83 ? -5.831 -8.856 -0.784 1.00 90.56 83 GLY A C 1
ATOM 691 O O . GLY A 1 83 ? -6.264 -8.360 -1.827 1.00 90.56 83 GLY A O 1
ATOM 692 N N . TYR A 1 84 ? -5.075 -9.950 -0.797 1.00 90.12 84 TYR A N 1
ATOM 693 C CA . TYR A 1 84 ? -4.656 -10.567 -2.055 1.00 90.12 84 TYR A CA 1
ATOM 694 C C . TYR A 1 84 ? -5.822 -11.238 -2.794 1.00 90.12 84 TYR A C 1
ATOM 696 O O . TYR A 1 84 ? -5.840 -11.288 -4.025 1.00 90.12 84 TYR A O 1
ATOM 704 N N . HIS A 1 85 ? -6.802 -11.754 -2.049 1.00 89.19 85 HIS A N 1
ATOM 705 C CA . HIS A 1 85 ? -7.919 -12.509 -2.612 1.00 89.19 85 HIS A CA 1
ATOM 706 C C . HIS A 1 85 ? -9.258 -11.777 -2.519 1.00 89.19 85 HIS A C 1
ATOM 708 O O . HIS A 1 85 ? -10.207 -12.196 -3.190 1.00 89.19 85 HIS A O 1
ATOM 714 N N . ARG A 1 86 ? -9.372 -10.732 -1.688 1.00 85.31 86 ARG A N 1
ATOM 715 C CA . ARG A 1 86 ? -10.642 -10.041 -1.432 1.00 85.31 86 ARG A CA 1
ATOM 716 C C . ARG A 1 86 ? -10.467 -8.517 -1.423 1.00 85.31 86 ARG A C 1
ATOM 718 O O . ARG A 1 86 ? -9.461 -8.034 -0.916 1.00 85.31 86 ARG A O 1
ATOM 725 N N . PRO A 1 87 ? -11.442 -7.757 -1.955 1.00 83.06 87 PRO A N 1
ATOM 726 C CA . PRO A 1 87 ? -11.369 -6.296 -2.014 1.00 83.06 87 PRO A CA 1
ATOM 727 C C . PRO A 1 87 ? -11.534 -5.609 -0.648 1.00 83.06 87 PRO A C 1
ATOM 729 O O . PRO A 1 87 ? -11.005 -4.522 -0.465 1.00 83.06 87 PRO A O 1
ATOM 732 N N . ASP A 1 88 ? -12.203 -6.265 0.302 1.00 85.56 88 ASP A N 1
ATOM 733 C CA . ASP A 1 88 ? -12.491 -5.753 1.645 1.00 85.56 88 ASP A CA 1
ATOM 734 C C . ASP A 1 88 ? -12.035 -6.801 2.673 1.00 85.56 88 ASP A C 1
ATOM 736 O O . ASP A 1 88 ? -12.839 -7.544 3.235 1.00 85.56 88 ASP A O 1
ATOM 740 N N . GLU A 1 89 ? -10.718 -6.992 2.792 1.00 87.69 89 GLU A N 1
ATOM 741 C CA . GLU A 1 89 ? -10.143 -8.071 3.615 1.00 87.69 89 GLU A CA 1
ATOM 742 C C . GLU A 1 89 ? -9.668 -7.563 4.970 1.00 87.69 89 GLU A C 1
ATOM 744 O O . GLU A 1 89 ? -9.835 -8.251 5.979 1.00 87.69 89 GLU A O 1
ATOM 749 N N . TYR A 1 90 ? -9.102 -6.356 4.988 1.00 90.88 90 TYR A N 1
ATOM 750 C CA . TYR A 1 90 ? -8.455 -5.791 6.159 1.00 90.88 90 TYR A CA 1
ATOM 751 C C . TYR A 1 90 ? -9.106 -4.489 6.587 1.00 90.88 90 TYR A C 1
ATOM 753 O O . TYR A 1 90 ? -9.402 -3.630 5.764 1.00 90.88 90 TYR A O 1
ATOM 761 N N . ILE A 1 91 ? -9.238 -4.299 7.893 1.00 90.38 91 ILE A N 1
ATOM 762 C CA . ILE A 1 91 ? -9.507 -2.990 8.487 1.00 90.38 91 ILE A CA 1
ATOM 763 C C . ILE A 1 91 ? -8.240 -2.507 9.162 1.00 90.38 91 ILE A C 1
ATOM 765 O O . ILE A 1 91 ? -7.685 -3.244 9.969 1.00 90.38 91 ILE A O 1
ATOM 769 N N . VAL A 1 92 ? -7.817 -1.283 8.850 1.00 89.62 92 VAL A N 1
ATOM 770 C CA . VAL A 1 92 ? -6.716 -0.591 9.522 1.00 89.62 92 VAL A CA 1
ATOM 771 C C . VAL A 1 92 ? -7.288 0.575 10.303 1.00 89.62 92 VAL A C 1
ATOM 773 O O . VAL A 1 92 ? -7.872 1.490 9.724 1.00 89.62 92 VAL A O 1
ATOM 776 N N . ALA A 1 93 ? -7.121 0.550 11.617 1.00 87.44 93 ALA A N 1
ATOM 777 C CA . ALA A 1 93 ? -7.576 1.615 12.500 1.00 87.44 93 ALA A CA 1
ATOM 778 C C . ALA A 1 93 ? -6.456 2.021 13.450 1.00 87.44 93 ALA A C 1
ATOM 780 O O . ALA A 1 93 ? -5.642 1.179 13.826 1.00 87.44 93 ALA A O 1
ATOM 781 N N . ASN A 1 94 ? -6.447 3.291 13.850 1.00 85.56 94 ASN A N 1
ATOM 782 C CA . ASN A 1 94 ? -5.564 3.801 14.888 1.00 85.56 94 ASN A CA 1
ATOM 783 C C . ASN A 1 94 ? -6.381 4.066 16.156 1.00 85.56 94 ASN A C 1
ATOM 785 O O . ASN A 1 94 ? -7.243 4.944 16.168 1.00 85.56 94 ASN A O 1
ATOM 789 N N . TRP A 1 95 ? -6.095 3.322 17.221 1.00 82.31 95 TRP A N 1
ATOM 790 C CA . TRP A 1 95 ? -6.749 3.487 18.515 1.00 82.31 95 TRP A CA 1
ATOM 791 C C . TRP A 1 95 ? -5.730 3.782 19.608 1.00 82.31 95 TRP A C 1
ATOM 793 O O . TRP A 1 95 ? -4.813 3.011 19.833 1.00 82.31 95 TRP A O 1
ATOM 803 N N . ALA A 1 96 ? -5.897 4.867 20.363 1.00 79.31 96 ALA A N 1
ATOM 804 C CA . ALA A 1 96 ? -4.963 5.179 21.453 1.00 79.31 96 ALA A CA 1
ATOM 805 C C . ALA A 1 96 ? -5.019 4.154 22.603 1.00 79.31 96 ALA A C 1
ATOM 807 O O . ALA A 1 96 ? -4.033 3.930 23.299 1.00 79.31 96 ALA A O 1
ATOM 808 N N . LYS A 1 97 ? -6.192 3.557 22.833 1.00 80.00 97 LYS A N 1
ATOM 809 C CA . LYS A 1 97 ? -6.434 2.572 23.887 1.00 80.00 97 LYS A CA 1
ATOM 810 C C . LYS A 1 97 ? -7.636 1.705 23.546 1.00 80.00 97 LYS A C 1
ATOM 812 O O . LYS A 1 97 ? -8.484 2.089 22.740 1.00 80.00 97 LYS A O 1
ATOM 817 N N . GLU A 1 98 ? -7.734 0.579 24.235 1.00 83.69 98 GLU A N 1
ATOM 818 C CA . GLU A 1 98 ? -8.931 -0.250 24.226 1.00 83.69 98 GLU A CA 1
ATOM 819 C C . GLU A 1 98 ? -10.144 0.522 24.778 1.00 83.69 98 GLU A C 1
ATOM 821 O O . GLU A 1 98 ? -10.054 1.224 25.791 1.00 83.69 98 GLU A O 1
ATOM 826 N N . CYS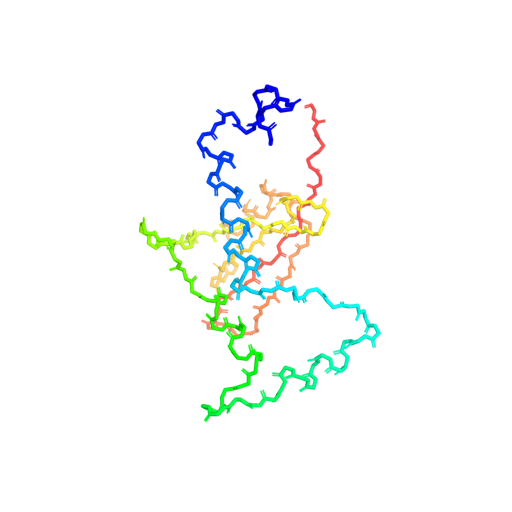 A 1 99 ? -11.282 0.414 24.092 1.00 86.94 99 CYS A N 1
ATOM 827 C CA . CYS A 1 99 ? -12.545 1.048 24.471 1.00 86.94 99 CYS A CA 1
ATOM 828 C C . CYS A 1 99 ? -13.745 0.314 23.850 1.00 86.94 99 CYS A C 1
ATOM 830 O O . CYS A 1 99 ? -13.586 -0.587 23.024 1.00 86.94 99 CYS A O 1
ATOM 832 N N . SER A 1 100 ? -14.956 0.706 24.244 1.00 91.50 100 SER A N 1
ATOM 833 C CA . SER A 1 100 ? -16.208 0.125 23.748 1.00 91.50 100 SER A CA 1
ATOM 834 C C . SER A 1 100 ? -16.385 0.263 22.238 1.00 91.50 100 SER A C 1
ATOM 836 O O . SER A 1 100 ? -16.839 -0.671 21.584 1.00 91.50 100 SER A O 1
ATOM 838 N N . GLU A 1 101 ? -16.020 1.413 21.690 1.00 89.69 101 GLU A N 1
ATOM 839 C CA . GLU A 1 101 ? -16.193 1.787 20.292 1.00 89.69 101 GLU A CA 1
ATOM 840 C C . GLU A 1 101 ? -15.326 0.909 19.387 1.00 89.69 101 GLU A C 1
ATOM 842 O O . GLU A 1 101 ? -15.777 0.459 18.334 1.00 89.69 101 GLU A O 1
ATOM 847 N N . LEU A 1 102 ? -14.117 0.574 19.846 1.00 87.50 102 LEU A N 1
ATOM 848 C CA . LEU A 1 102 ? -13.255 -0.389 19.176 1.00 87.50 102 LEU A CA 1
ATOM 849 C C . LEU A 1 102 ? -13.929 -1.765 19.066 1.00 87.50 102 LEU A C 1
ATOM 851 O O . LEU A 1 102 ? -13.989 -2.357 17.989 1.00 87.50 102 LEU A O 1
ATOM 855 N N . TRP A 1 103 ? -14.450 -2.287 20.175 1.00 89.19 103 TRP A N 1
ATOM 856 C CA . TRP A 1 103 ? -15.086 -3.604 20.178 1.00 89.19 103 TRP A CA 1
ATOM 857 C C . TRP A 1 103 ? -16.391 -3.623 19.382 1.00 89.19 103 TRP A C 1
ATOM 859 O O . TRP A 1 103 ? -16.688 -4.615 18.716 1.00 89.19 103 TRP A O 1
ATOM 869 N N . GLN A 1 104 ? -17.137 -2.515 19.381 1.00 91.31 104 GLN A N 1
ATOM 870 C CA . GLN A 1 104 ? -18.290 -2.334 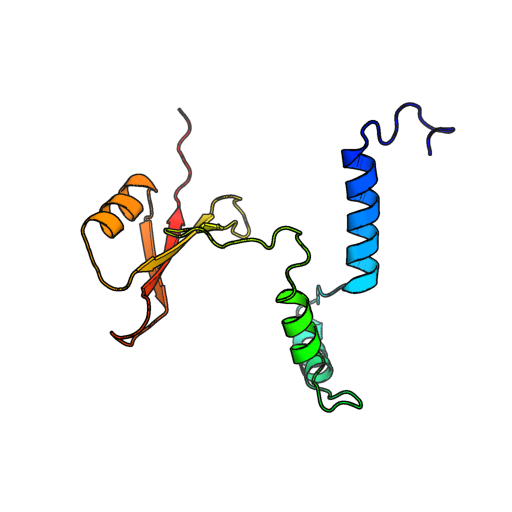18.501 1.00 91.31 104 GLN A CA 1
ATOM 871 C C . GLN A 1 104 ? -17.882 -2.369 17.027 1.00 91.31 104 GLN A C 1
ATOM 873 O O . GLN A 1 104 ? -18.548 -3.039 16.241 1.00 91.31 104 GLN A O 1
ATOM 878 N N . LEU A 1 105 ? -16.784 -1.707 16.650 1.00 89.12 105 LEU A N 1
ATOM 879 C CA . LEU A 1 105 ? -16.249 -1.763 15.289 1.00 89.12 105 LEU A CA 1
ATOM 880 C C . LEU A 1 105 ? -15.886 -3.201 14.896 1.00 89.12 105 LEU A C 1
ATOM 882 O O . LEU A 1 105 ? -16.367 -3.688 13.876 1.00 89.12 105 LEU A O 1
ATOM 886 N N . ILE A 1 106 ? -15.089 -3.888 15.719 1.00 88.88 106 ILE A N 1
ATOM 887 C CA . ILE A 1 106 ? -14.658 -5.279 15.486 1.00 88.88 106 ILE A CA 1
ATOM 888 C C . ILE A 1 106 ? -15.870 -6.195 15.292 1.00 88.88 106 ILE A C 1
ATOM 890 O O . ILE A 1 106 ? -15.909 -6.984 14.347 1.00 88.88 106 ILE A O 1
ATOM 894 N N . TRP A 1 107 ? -16.873 -6.063 16.161 1.00 90.38 107 TRP A N 1
ATOM 895 C CA . TRP A 1 107 ? -18.095 -6.854 16.092 1.00 90.38 107 TRP A CA 1
ATOM 896 C C . TRP A 1 107 ? -18.907 -6.557 14.827 1.00 90.38 107 TRP A C 1
ATOM 898 O O . TRP A 1 107 ? -19.255 -7.474 14.084 1.00 90.38 107 TRP A O 1
ATOM 908 N N . ASN A 1 108 ? -19.179 -5.279 14.552 1.00 90.69 108 ASN A N 1
ATOM 909 C CA . ASN A 1 108 ? -19.994 -4.852 13.412 1.00 90.69 108 ASN A CA 1
ATOM 910 C C . ASN A 1 108 ? -19.353 -5.217 12.070 1.00 90.69 108 ASN A C 1
ATOM 912 O O . ASN A 1 108 ? -20.061 -5.515 11.110 1.00 90.69 108 ASN A O 1
ATOM 916 N N . GLN A 1 109 ? -18.023 -5.212 12.013 1.00 88.00 109 GLN A N 1
ATOM 917 C CA . GLN A 1 109 ? -17.253 -5.563 10.824 1.00 88.00 109 GLN A CA 1
ATOM 918 C C . GLN A 1 109 ? -16.937 -7.059 10.722 1.00 88.00 109 GLN A C 1
ATOM 920 O O . GLN A 1 109 ? -16.275 -7.477 9.770 1.00 88.00 109 GLN A O 1
ATOM 925 N N . ASN A 1 110 ? -17.436 -7.865 11.668 1.00 88.81 110 ASN A N 1
ATOM 926 C CA . ASN A 1 110 ? -17.260 -9.314 11.719 1.00 88.81 110 ASN A CA 1
ATOM 927 C C . ASN A 1 110 ? -15.777 -9.734 11.660 1.00 88.81 110 ASN A C 1
ATOM 929 O O . ASN A 1 110 ? -15.409 -10.694 10.972 1.00 88.81 110 ASN A O 1
ATOM 933 N N . CYS A 1 111 ? -14.926 -8.978 12.359 1.00 87.56 111 CYS A N 1
ATOM 934 C CA . CYS A 1 111 ? -13.495 -9.236 12.457 1.00 87.56 111 CYS A CA 1
ATOM 935 C C . CYS A 1 111 ? -13.238 -10.424 13.393 1.00 87.56 111 CYS A C 1
ATOM 937 O O . CYS A 1 111 ? -13.671 -10.412 14.545 1.00 87.56 111 CYS A O 1
ATOM 939 N N . GLN A 1 112 ? -12.503 -11.435 12.922 1.00 85.62 112 GLN A N 1
ATOM 940 C CA . GLN A 1 112 ? -12.180 -12.622 13.737 1.00 85.62 112 GLN A CA 1
ATOM 941 C C . GLN A 1 112 ? -10.823 -12.551 14.427 1.00 85.62 112 GLN A C 1
ATOM 943 O O . GLN A 1 112 ? -10.639 -13.130 15.495 1.00 85.62 112 GLN A O 1
ATOM 948 N N . THR A 1 113 ? -9.876 -11.859 13.801 1.00 88.12 113 THR A N 1
ATOM 949 C CA . THR A 1 113 ? -8.499 -11.755 14.275 1.00 88.12 113 THR A CA 1
ATOM 950 C C . THR A 1 113 ? -8.122 -10.292 14.331 1.00 88.12 113 THR A C 1
ATOM 952 O O . THR A 1 113 ? -8.410 -9.553 13.394 1.00 88.12 113 THR A O 1
ATOM 955 N N . VAL A 1 114 ? -7.478 -9.893 15.424 1.00 87.19 114 VAL A N 1
ATOM 956 C CA . VAL A 1 114 ? -6.949 -8.546 15.624 1.00 87.19 114 VAL A CA 1
ATOM 957 C C . VAL A 1 114 ? -5.441 -8.657 15.788 1.00 87.19 114 VAL A C 1
ATOM 959 O O . VAL A 1 114 ? -4.963 -9.313 16.715 1.00 87.19 114 VAL A O 1
ATOM 962 N N . VAL A 1 115 ? -4.693 -8.023 14.888 1.00 87.19 115 VAL A N 1
ATOM 963 C CA . VAL A 1 115 ? -3.234 -7.909 14.996 1.00 87.19 115 VAL A CA 1
ATOM 964 C C . VAL A 1 115 ? -2.890 -6.523 15.508 1.00 87.19 115 VAL A C 1
ATOM 966 O O . VAL A 1 115 ? -3.284 -5.532 14.899 1.00 87.19 115 VAL A O 1
ATOM 969 N N . LEU A 1 116 ? -2.141 -6.470 16.607 1.00 85.88 116 LEU A N 1
ATOM 970 C CA . LEU A 1 116 ? -1.642 -5.229 17.178 1.00 85.88 116 LEU A CA 1
ATOM 971 C C . LEU A 1 116 ? -0.223 -4.936 16.679 1.00 85.88 116 LEU A C 1
ATOM 973 O O . LEU A 1 116 ? 0.703 -5.702 16.952 1.00 85.88 116 LEU A O 1
ATOM 977 N N . LEU A 1 117 ? -0.049 -3.805 15.994 1.00 82.06 117 LEU A N 1
ATOM 978 C CA . LEU A 1 117 ? 1.253 -3.309 15.550 1.00 82.06 117 LEU A CA 1
ATOM 979 C C . LEU A 1 117 ? 1.646 -2.082 16.387 1.00 82.06 117 LEU A C 1
ATOM 981 O O . LEU A 1 117 ? 1.349 -0.949 16.024 1.00 82.06 117 LEU A O 1
ATOM 985 N N . GLY A 1 118 ? 2.277 -2.318 17.538 1.00 73.44 118 GLY A N 1
ATOM 986 C CA . GLY A 1 118 ? 2.742 -1.269 18.451 1.00 73.44 118 GLY A CA 1
ATOM 987 C C . GLY A 1 118 ? 2.764 -1.756 19.897 1.00 73.44 118 GLY A C 1
ATOM 988 O O . GLY A 1 118 ? 1.806 -2.368 20.360 1.00 73.44 118 GLY A O 1
ATOM 989 N N . THR A 1 119 ? 3.873 -1.537 20.605 1.00 62.97 119 THR A N 1
ATOM 990 C CA . THR A 1 119 ? 4.052 -2.006 21.993 1.00 62.97 119 THR A CA 1
ATOM 991 C C . THR A 1 119 ? 4.087 -0.877 23.014 1.00 62.97 119 THR A C 1
ATOM 993 O O . THR A 1 119 ? 4.054 -1.155 24.210 1.00 62.97 119 THR A O 1
ATOM 996 N N . ASP A 1 120 ? 4.195 0.379 22.574 1.00 60.78 120 ASP A N 1
ATOM 997 C CA . ASP A 1 120 ? 4.332 1.513 23.480 1.00 60.78 120 ASP A CA 1
ATOM 998 C C . ASP A 1 120 ? 2.991 2.225 23.673 1.00 60.78 120 ASP A C 1
ATOM 1000 O O . ASP A 1 120 ? 2.353 2.674 22.728 1.00 60.78 120 ASP A O 1
ATOM 1004 N N . THR A 1 121 ? 2.587 2.359 24.934 1.00 54.47 121 THR A N 1
ATOM 1005 C CA . THR A 1 121 ? 1.357 3.024 25.410 1.00 54.47 121 THR A CA 1
ATOM 1006 C C . THR A 1 121 ? 1.167 4.473 24.940 1.00 54.47 121 THR A C 1
ATOM 1008 O O . THR A 1 121 ? 0.129 5.076 25.214 1.00 54.47 121 THR A O 1
ATOM 1011 N N . ARG A 1 122 ? 2.175 5.057 24.285 1.00 54.03 122 ARG A N 1
ATOM 1012 C CA . ARG A 1 122 ? 2.170 6.430 23.772 1.00 54.03 122 ARG A CA 1
ATOM 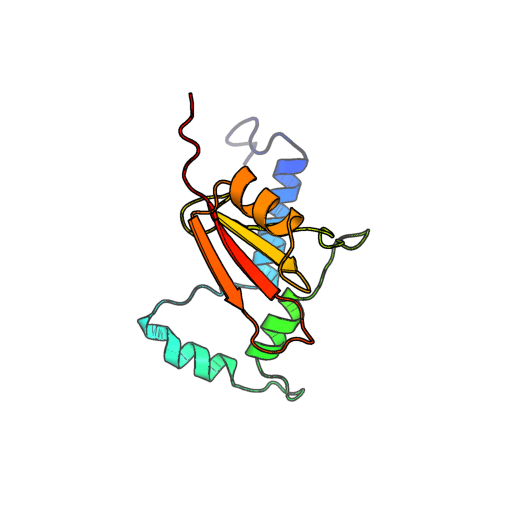1013 C C . ARG A 1 122 ? 1.724 6.530 22.316 1.00 54.03 122 ARG A C 1
ATOM 1015 O O . ARG A 1 122 ? 1.242 7.592 21.936 1.00 54.03 122 ARG A O 1
ATOM 1022 N N . ASP A 1 123 ? 1.805 5.435 21.562 1.00 52.53 123 ASP A N 1
ATOM 1023 C CA . ASP A 1 123 ? 1.472 5.401 20.145 1.00 52.53 123 ASP A CA 1
ATOM 1024 C C . ASP A 1 123 ? 0.362 4.375 19.889 1.00 52.53 123 ASP A C 1
ATOM 1026 O O . ASP A 1 123 ? 0.553 3.169 19.988 1.00 52.53 123 ASP A O 1
ATOM 1030 N N . SER A 1 124 ? -0.815 4.897 19.542 1.00 55.06 124 SER A N 1
ATOM 1031 C CA . SER A 1 124 ? -1.555 4.453 18.361 1.00 55.06 124 SER A CA 1
ATOM 1032 C C . SER A 1 124 ? -1.528 2.932 18.103 1.00 55.06 124 SER A C 1
ATOM 1034 O O . SER A 1 124 ? -0.701 2.438 17.335 1.00 55.06 124 SER A O 1
ATOM 1036 N N . LEU A 1 125 ? -2.459 2.183 18.706 1.00 57.84 125 LEU A N 1
ATOM 1037 C CA . LEU A 1 125 ? -2.720 0.780 18.381 1.00 57.84 125 LEU A CA 1
ATOM 1038 C C . LEU A 1 125 ? -3.169 0.719 16.917 1.00 57.84 125 LEU A C 1
ATOM 1040 O O . LEU A 1 125 ? -4.306 1.079 16.601 1.00 57.84 125 LEU A O 1
ATOM 1044 N N . VAL A 1 126 ? -2.285 0.274 16.023 1.00 64.06 126 VAL A N 1
ATOM 1045 C CA . VAL A 1 126 ? -2.682 -0.059 14.656 1.00 64.06 126 VAL A CA 1
ATOM 1046 C C . VAL A 1 126 ? -3.247 -1.465 14.678 1.00 64.06 126 VAL A C 1
ATOM 1048 O O . VAL A 1 126 ? -2.528 -2.431 14.950 1.00 64.06 126 VAL A O 1
ATOM 1051 N N . LEU A 1 127 ? -4.547 -1.559 14.429 1.00 64.12 127 LEU A N 1
ATOM 1052 C CA . LEU A 1 127 ? -5.263 -2.822 14.402 1.00 64.12 127 LEU A CA 1
ATOM 1053 C C . LEU A 1 127 ? -5.493 -3.240 12.963 1.00 64.12 127 LEU A C 1
ATOM 1055 O O . LEU A 1 127 ? -6.083 -2.473 12.207 1.00 64.12 127 LEU A O 1
ATOM 1059 N N . LEU A 1 128 ? -5.046 -4.448 12.618 1.00 68.06 128 LEU A N 1
ATOM 1060 C CA . LEU A 1 128 ? -5.432 -5.131 11.386 1.00 68.06 128 LEU A CA 1
ATOM 1061 C C . LEU A 1 128 ? -6.478 -6.192 11.719 1.00 68.06 128 LEU A C 1
ATOM 1063 O O . LEU A 1 128 ? -6.164 -7.188 12.375 1.00 68.06 128 LEU A O 1
ATOM 1067 N N . GLY A 1 129 ? -7.720 -5.939 11.307 1.00 71.44 129 GLY A N 1
ATOM 1068 C CA . GLY A 1 129 ? -8.831 -6.881 11.433 1.00 71.44 129 GLY A CA 1
ATOM 1069 C C . GLY A 1 129 ? -9.055 -7.654 10.139 1.00 71.44 129 GLY A C 1
ATOM 1070 O O . GLY A 1 129 ? -9.244 -7.012 9.113 1.00 71.44 129 GLY A O 1
ATOM 1071 N N . GLU A 1 130 ? -9.058 -8.991 10.169 1.00 79.38 130 GLU A N 1
ATOM 1072 C CA . GLU A 1 130 ? -9.460 -9.807 9.007 1.00 79.38 130 GLU A CA 1
ATOM 1073 C C . GLU A 1 130 ? -10.980 -10.020 8.998 1.00 79.38 130 GLU A C 1
ATOM 1075 O O . GLU A 1 130 ? -11.545 -10.570 9.955 1.00 79.38 130 GLU A O 1
ATOM 1080 N N . GLN A 1 131 ? -11.632 -9.604 7.909 1.00 74.88 131 GLN A N 1
ATOM 1081 C CA . GLN A 1 131 ? -13.076 -9.744 7.725 1.00 74.88 131 GLN A CA 1
ATOM 1082 C C . GLN A 1 131 ? -13.455 -11.119 7.149 1.00 74.88 131 GLN A C 1
ATOM 1084 O O . GLN A 1 131 ? -12.910 -11.604 6.147 1.00 74.88 131 GLN A O 1
ATOM 1089 N N . LEU A 1 132 ? -14.466 -11.751 7.749 1.00 68.12 132 LEU A N 1
ATOM 1090 C CA . LEU A 1 132 ? -15.096 -12.944 7.184 1.00 68.12 132 LEU A CA 1
ATOM 1091 C C . LEU A 1 132 ? -15.869 -12.631 5.899 1.00 68.12 132 LEU A C 1
ATOM 1093 O O . LEU A 1 132 ? -16.387 -11.534 5.708 1.00 68.12 132 LEU A O 1
ATOM 1097 N N . LYS A 1 133 ? -16.063 -13.661 5.062 1.00 66.62 133 LYS A N 1
ATOM 1098 C CA . LYS A 1 133 ? -17.053 -13.607 3.979 1.00 66.62 133 LYS A CA 1
ATOM 1099 C C . LYS A 1 133 ? -18.401 -13.191 4.565 1.00 66.62 133 LYS A C 1
ATOM 1101 O O . LYS A 1 133 ? -18.914 -13.869 5.459 1.00 66.62 133 LYS A O 1
ATOM 1106 N N . SER A 1 134 ? -19.004 -12.134 4.025 1.00 59.59 134 SER A N 1
ATOM 1107 C CA . SER A 1 134 ? -20.438 -11.958 4.188 1.00 59.59 134 SER A CA 1
ATOM 1108 C C . SER A 1 134 ? -21.094 -13.178 3.542 1.00 59.59 134 SER A C 1
ATOM 1110 O O . SER A 1 134 ? -20.981 -13.420 2.339 1.00 59.59 134 SER A O 1
ATOM 1112 N N . ASN A 1 135 ? -21.719 -14.026 4.358 1.00 49.19 135 ASN A N 1
ATOM 1113 C CA . ASN A 1 135 ? -22.650 -15.010 3.832 1.00 49.19 135 ASN A CA 1
ATOM 1114 C C . ASN A 1 135 ? -23.828 -14.204 3.288 1.00 49.19 135 ASN A C 1
ATOM 1116 O O . ASN A 1 135 ? -24.737 -13.855 4.040 1.00 49.19 135 ASN A O 1
ATOM 1120 N N . GLY A 1 136 ? -23.754 -13.842 2.006 1.00 48.00 136 GLY A N 1
ATOM 1121 C CA . GLY A 1 136 ? -24.870 -13.249 1.290 1.00 48.00 136 GLY A CA 1
ATOM 1122 C C . GLY A 1 136 ? -26.091 -14.143 1.476 1.00 48.00 136 GLY A C 1
ATOM 1123 O O . GLY A 1 136 ? -26.069 -15.312 1.089 1.00 48.00 136 GLY A O 1
ATOM 1124 N N . ARG A 1 137 ? -27.109 -13.601 2.143 1.00 34.06 137 ARG A N 1
ATOM 1125 C CA . ARG A 1 137 ? -28.492 -14.028 1.951 1.00 34.06 137 ARG A CA 1
ATOM 1126 C C . ARG A 1 137 ? -29.033 -13.341 0.711 1.00 34.06 137 ARG A C 1
ATOM 1128 O O . ARG A 1 137 ? -28.689 -12.152 0.527 1.00 34.06 137 ARG A O 1
#

Organism: Strongylus vulgaris (NCBI:txid40348)

pLDDT: mean 85.93, std 12.01, range [34.06, 98.19]